Protein AF-A0A531M4K2-F1 (afdb_monomer_lite)

Secondary structure (DSSP, 8-state):
-HHHHHHHHHHHHHTT---S-BTTBSEEEEEEEESSPPP--TTEEEEEEEEETTEEEEEEEEEEEEGGGHHHHHHHHHHTTPEEEEE---

Radius of gyration: 12.54 Å; chains: 1; bounding box: 28×26×33 Å

Sequence (90 aa):
RYQVFTDMIRRLIDKGVSFVEIGGNDEIMVTVLSTDAIAIPEGMRILFSYPLPADPSTRRTGMVVAVRKLHLVLPSLIKAGARLEHVYDY

pLDDT: mean 92.12, std 5.87, range [65.5, 96.88]

Foldseek 3Di:
DQPVVFVVLVVCLVVVDADCAAPPHQKWKWKKKALDDDDADPQKDWPDKAADPVGNSIIIIMIIGGSRCCSPVVVSCVVVVIGTDGIDRD

Structure (mmCIF, N/CA/C/O backbone):
data_AF-A0A531M4K2-F1
#
_entry.id   AF-A0A531M4K2-F1
#
loop_
_atom_site.group_PDB
_atom_site.id
_atom_site.type_symbol
_atom_site.label_atom_id
_atom_site.label_alt_id
_atom_site.label_comp_id
_atom_site.label_asym_id
_atom_site.label_entity_id
_atom_site.label_seq_id
_atom_site.pdbx_PDB_ins_code
_atom_site.Cartn_x
_atom_site.Cartn_y
_atom_site.Cartn_z
_atom_site.occupancy
_atom_site.B_iso_or_equiv
_atom_site.auth_seq_id
_atom_site.auth_comp_id
_atom_site.auth_asym_id
_atom_site.auth_atom_id
_atom_site.pdbx_PDB_model_num
ATOM 1 N N . ARG A 1 1 ? 11.075 10.364 3.795 1.00 65.50 1 ARG A N 1
ATOM 2 C CA . ARG A 1 1 ? 9.971 10.871 4.646 1.00 65.50 1 ARG A CA 1
ATOM 3 C C . ARG A 1 1 ? 8.962 9.764 4.955 1.00 65.50 1 ARG A C 1
ATOM 5 O O . ARG A 1 1 ? 8.807 9.453 6.123 1.00 65.50 1 ARG A O 1
ATOM 12 N N . TYR A 1 2 ? 8.411 9.085 3.944 1.00 79.81 2 TYR A N 1
ATOM 13 C CA . TYR A 1 2 ? 7.421 8.007 4.125 1.00 79.81 2 TYR A CA 1
ATOM 14 C C . TYR A 1 2 ? 7.918 6.736 4.829 1.00 79.81 2 TYR A C 1
ATOM 16 O O . TYR A 1 2 ? 7.106 5.994 5.370 1.00 79.81 2 TYR A O 1
ATOM 24 N N . GLN A 1 3 ? 9.231 6.471 4.854 1.00 86.00 3 GLN A N 1
ATOM 25 C CA . GLN A 1 3 ? 9.767 5.238 5.447 1.00 86.00 3 GLN A CA 1
ATOM 26 C C . GLN A 1 3 ? 9.428 5.105 6.938 1.00 86.00 3 GLN A C 1
ATOM 28 O O . GLN A 1 3 ? 8.928 4.070 7.356 1.00 86.00 3 GLN A O 1
ATOM 33 N N . VAL A 1 4 ? 9.606 6.178 7.719 1.00 91.94 4 VAL A N 1
ATOM 34 C CA . VAL A 1 4 ? 9.308 6.170 9.164 1.00 91.94 4 VAL A CA 1
ATOM 35 C C . VAL A 1 4 ? 7.828 5.881 9.415 1.00 91.94 4 VAL A C 1
ATOM 37 O O . VAL A 1 4 ? 7.489 5.081 10.283 1.00 91.94 4 VAL A O 1
ATOM 40 N N . PHE A 1 5 ? 6.946 6.498 8.626 1.00 93.25 5 PHE A N 1
ATOM 41 C CA . PHE A 1 5 ? 5.508 6.270 8.710 1.00 93.25 5 PHE A CA 1
ATOM 42 C C . PHE A 1 5 ? 5.133 4.835 8.305 1.00 93.25 5 PHE A C 1
ATOM 44 O O . PHE A 1 5 ? 4.410 4.154 9.029 1.00 93.25 5 PHE A O 1
ATOM 51 N N . THR A 1 6 ? 5.698 4.341 7.203 1.00 94.62 6 THR A N 1
ATOM 52 C CA . THR A 1 6 ? 5.501 2.969 6.707 1.00 94.62 6 THR A CA 1
ATOM 53 C C . THR A 1 6 ? 5.907 1.934 7.760 1.00 94.62 6 THR A C 1
ATOM 55 O O . THR A 1 6 ? 5.137 1.021 8.068 1.00 94.62 6 THR A O 1
ATOM 58 N N . ASP A 1 7 ? 7.084 2.105 8.364 1.00 94.31 7 ASP A N 1
ATOM 59 C CA . ASP A 1 7 ? 7.604 1.203 9.393 1.00 94.31 7 ASP A CA 1
ATOM 60 C C . ASP A 1 7 ? 6.743 1.247 10.666 1.00 94.31 7 ASP A C 1
ATOM 62 O O . ASP A 1 7 ? 6.468 0.212 11.279 1.00 94.31 7 ASP A O 1
ATOM 66 N N . MET A 1 8 ? 6.262 2.436 11.047 1.00 95.12 8 MET A N 1
ATOM 67 C CA . MET A 1 8 ? 5.352 2.610 12.178 1.00 95.12 8 MET A CA 1
ATOM 68 C C . MET A 1 8 ? 4.013 1.896 11.950 1.00 95.12 8 MET A C 1
ATOM 70 O O . MET A 1 8 ? 3.578 1.150 12.830 1.00 95.12 8 MET A O 1
ATOM 74 N N . ILE A 1 9 ? 3.380 2.079 10.785 1.00 94.94 9 ILE A N 1
ATOM 75 C CA . ILE A 1 9 ? 2.115 1.412 10.434 1.00 94.94 9 ILE A CA 1
ATOM 76 C C . ILE A 1 9 ? 2.278 -0.104 10.503 1.00 94.94 9 ILE A C 1
ATOM 78 O O . ILE A 1 9 ? 1.478 -0.777 11.155 1.00 94.94 9 ILE A O 1
ATOM 82 N N . ARG A 1 10 ? 3.352 -0.639 9.912 1.00 93.88 10 ARG A N 1
ATOM 83 C CA . ARG A 1 10 ? 3.655 -2.072 9.968 1.00 93.88 10 ARG A CA 1
ATOM 84 C C . ARG A 1 10 ? 3.781 -2.565 11.410 1.00 93.88 10 ARG A C 1
ATOM 86 O O . ARG A 1 10 ? 3.111 -3.519 11.788 1.00 93.88 10 ARG A O 1
ATOM 93 N N . ARG A 1 11 ? 4.570 -1.877 12.242 1.00 95.69 11 ARG A N 1
ATOM 94 C CA . ARG A 1 11 ? 4.778 -2.256 13.648 1.00 95.69 11 ARG A CA 1
ATOM 95 C C . ARG A 1 11 ? 3.489 -2.234 14.472 1.00 95.69 11 ARG A C 1
ATOM 97 O O . ARG A 1 11 ? 3.354 -3.021 15.404 1.00 95.69 11 ARG A O 1
ATOM 104 N N . LEU A 1 12 ? 2.575 -1.308 14.192 1.00 96.44 12 LEU A N 1
ATOM 105 C CA . LEU A 1 12 ? 1.278 -1.242 14.867 1.00 96.44 12 LEU A CA 1
ATOM 106 C C . LEU A 1 12 ? 0.381 -2.416 14.452 1.00 96.44 12 LEU A C 1
ATOM 108 O O . LEU A 1 12 ? -0.188 -3.073 15.321 1.00 96.44 12 LEU A O 1
ATOM 112 N N . ILE A 1 13 ? 0.325 -2.738 13.159 1.00 95.62 13 ILE A N 1
ATOM 113 C CA . ILE A 1 13 ? -0.425 -3.900 12.654 1.00 95.62 13 ILE A CA 1
ATOM 114 C C . ILE A 1 13 ? 0.122 -5.203 13.238 1.00 95.62 13 ILE A C 1
ATOM 116 O O . ILE A 1 13 ? -0.659 -6.033 13.692 1.00 95.62 13 ILE A O 1
ATOM 120 N N . ASP A 1 14 ? 1.447 -5.351 13.321 1.00 93.94 14 ASP A N 1
ATOM 121 C CA . ASP A 1 14 ? 2.095 -6.523 13.930 1.00 93.94 14 ASP A CA 1
ATOM 122 C C . ASP A 1 14 ? 1.727 -6.691 15.421 1.00 93.94 14 ASP A C 1
ATOM 124 O O . ASP A 1 14 ? 1.805 -7.790 15.968 1.00 93.94 14 ASP A O 1
ATOM 128 N N . LYS A 1 15 ? 1.287 -5.616 16.090 1.00 96.19 15 LYS A N 1
ATOM 129 C CA . LYS A 1 15 ? 0.762 -5.632 17.467 1.00 96.19 15 LYS A CA 1
ATOM 130 C C . LYS A 1 15 ? -0.753 -5.855 17.549 1.00 96.19 15 LYS A C 1
ATOM 132 O O . LYS A 1 15 ? -1.316 -5.754 18.636 1.00 96.19 15 LYS A O 1
ATOM 137 N N . GLY A 1 16 ? -1.418 -6.121 16.427 1.00 94.12 16 GLY A N 1
ATOM 138 C CA . GLY A 1 16 ? -2.868 -6.298 16.352 1.00 94.12 16 GLY A CA 1
ATOM 139 C C . GLY A 1 16 ? -3.665 -4.991 16.335 1.00 94.12 16 GLY A C 1
ATOM 140 O O . GLY A 1 16 ? -4.871 -5.018 16.567 1.00 94.12 16 GLY A O 1
ATOM 141 N N . VAL A 1 17 ? -3.026 -3.844 16.079 1.00 96.75 17 VAL A N 1
ATOM 142 C CA . VAL A 1 17 ? -3.730 -2.558 15.987 1.00 96.75 17 VAL A CA 1
ATOM 143 C C . VAL A 1 17 ? -4.454 -2.449 14.646 1.00 96.75 17 VAL A C 1
ATOM 145 O O . VAL A 1 17 ? -3.859 -2.624 13.581 1.00 96.75 17 VAL A O 1
ATOM 148 N N . SER A 1 18 ? -5.735 -2.092 14.708 1.00 95.31 18 SER A N 1
ATOM 149 C CA . SER A 1 18 ? -6.531 -1.635 13.570 1.00 95.31 18 SER A CA 1
ATOM 150 C C . SER A 1 18 ? -6.698 -0.117 13.602 1.00 95.31 18 SER A C 1
ATOM 152 O O . SER A 1 18 ? -6.694 0.495 14.669 1.00 95.31 18 SER A O 1
ATOM 154 N N . PHE A 1 19 ? -6.915 0.483 12.438 1.00 95.25 19 PHE A N 1
ATOM 155 C CA . PHE A 1 19 ? -7.099 1.926 12.288 1.00 95.25 19 PHE A CA 1
ATOM 156 C C . PHE A 1 19 ? -8.546 2.235 11.917 1.00 95.25 19 PHE A C 1
ATOM 158 O O . PHE A 1 19 ? -9.207 1.407 11.298 1.00 95.25 19 PHE A O 1
ATOM 165 N N . VAL A 1 20 ? -9.034 3.420 12.271 1.00 94.75 20 VAL A N 1
ATOM 166 C CA . VAL A 1 20 ? -10.328 3.927 11.781 1.00 94.75 20 VAL A CA 1
ATOM 167 C C . VAL A 1 20 ? -10.079 4.891 10.627 1.00 94.75 20 VAL A C 1
ATOM 169 O O . VAL A 1 20 ? -10.603 4.694 9.534 1.00 94.75 20 VAL A O 1
ATOM 172 N N . GLU A 1 21 ? -9.191 5.853 10.861 1.00 94.00 21 GLU A N 1
ATOM 173 C CA . GLU A 1 21 ? -8.717 6.850 9.907 1.00 94.00 21 GLU A CA 1
ATOM 174 C C . GLU A 1 21 ? -7.224 7.129 10.135 1.00 94.00 21 GLU A C 1
ATOM 176 O O . GLU A 1 21 ? -6.668 6.800 11.189 1.00 94.00 21 GLU A O 1
ATOM 181 N N . ILE A 1 22 ? -6.571 7.729 9.142 1.00 93.69 22 ILE A N 1
ATOM 182 C CA . ILE A 1 22 ? -5.190 8.214 9.230 1.00 93.69 22 ILE A CA 1
ATOM 183 C C . ILE A 1 22 ? -5.180 9.646 8.707 1.00 93.69 22 ILE A C 1
ATOM 185 O O . ILE A 1 22 ? -5.444 9.876 7.530 1.00 93.69 22 ILE A O 1
ATOM 189 N N . GLY A 1 23 ? -4.888 10.610 9.583 1.00 90.88 23 GLY A N 1
ATOM 190 C CA . GLY A 1 23 ? -4.863 12.026 9.201 1.00 90.88 23 GLY A CA 1
ATOM 191 C C . GLY A 1 23 ? -6.212 12.554 8.694 1.00 90.88 23 GLY A C 1
ATOM 192 O O . GLY A 1 23 ? -6.228 13.485 7.903 1.00 90.88 23 GLY A O 1
ATOM 193 N N . GLY A 1 24 ? -7.329 11.946 9.114 1.00 93.94 24 GLY A N 1
ATOM 194 C CA . GLY A 1 24 ? -8.677 12.259 8.621 1.00 93.94 24 GLY A CA 1
ATOM 195 C C . GLY A 1 24 ? -9.074 11.539 7.326 1.00 93.94 24 GLY A C 1
ATOM 196 O O . GLY A 1 24 ? -10.190 11.726 6.851 1.00 93.94 24 GLY A O 1
ATOM 197 N N . ASN A 1 25 ? -8.196 10.706 6.755 1.00 94.56 25 ASN A N 1
ATOM 198 C CA . ASN A 1 25 ? -8.508 9.907 5.572 1.00 94.56 25 ASN A CA 1
ATOM 199 C C . ASN A 1 25 ? -9.075 8.531 5.957 1.00 94.56 25 ASN A C 1
ATOM 201 O O . ASN A 1 25 ? -8.520 7.837 6.817 1.00 94.56 25 ASN A O 1
ATOM 205 N N . ASP A 1 26 ? -10.135 8.103 5.268 1.00 95.44 26 ASP A N 1
ATOM 206 C CA . ASP A 1 26 ? -10.736 6.766 5.374 1.00 95.44 26 ASP A CA 1
ATOM 207 C C . ASP A 1 26 ? -10.165 5.763 4.353 1.00 95.44 26 ASP A C 1
ATOM 209 O O . ASP A 1 26 ? -10.315 4.545 4.508 1.00 95.44 26 ASP A O 1
ATOM 213 N N . GLU A 1 27 ? -9.452 6.270 3.349 1.00 95.62 27 GLU A N 1
ATOM 214 C CA . GLU A 1 27 ? -8.679 5.539 2.354 1.00 95.62 27 GLU A CA 1
ATOM 215 C C . GLU A 1 27 ? -7.229 6.039 2.323 1.00 95.62 27 GLU A C 1
ATOM 217 O O . GLU A 1 27 ? -6.962 7.231 2.457 1.00 95.62 27 GLU A O 1
ATOM 222 N N . ILE A 1 28 ? -6.277 5.130 2.112 1.00 95.81 28 ILE A N 1
ATOM 223 C CA . ILE A 1 28 ? -4.858 5.472 2.008 1.00 95.81 28 ILE A CA 1
ATOM 224 C C . ILE A 1 28 ? -4.224 4.811 0.792 1.00 95.81 28 ILE A C 1
ATOM 226 O O . ILE A 1 28 ? -4.574 3.688 0.415 1.00 95.81 28 ILE A O 1
ATOM 230 N N . MET A 1 29 ? -3.253 5.493 0.192 1.00 96.12 29 MET A N 1
ATOM 231 C CA . MET A 1 29 ? -2.457 4.914 -0.878 1.00 96.12 29 MET A CA 1
ATOM 232 C C . MET A 1 29 ? -1.322 4.060 -0.309 1.00 96.12 29 MET A C 1
ATOM 234 O O . MET A 1 29 ? -0.629 4.445 0.636 1.00 96.12 29 MET A O 1
ATOM 238 N N . VAL A 1 30 ? -1.113 2.904 -0.931 1.00 95.69 30 VAL A N 1
ATOM 239 C CA . VAL A 1 30 ? -0.027 1.970 -0.640 1.00 95.69 30 VAL A CA 1
ATOM 240 C C . VAL A 1 30 ? 0.659 1.585 -1.947 1.00 95.69 30 VAL A C 1
ATOM 242 O O . VAL A 1 30 ? -0.003 1.391 -2.968 1.00 95.69 30 VAL A O 1
ATOM 245 N N . THR A 1 31 ? 1.982 1.438 -1.926 1.00 96.06 31 THR A N 1
ATOM 246 C CA . THR A 1 31 ? 2.719 0.745 -2.988 1.00 96.06 31 THR A CA 1
ATOM 247 C C . THR A 1 31 ? 3.374 -0.518 -2.461 1.00 96.06 31 THR A C 1
ATOM 249 O O . THR A 1 31 ? 3.884 -0.575 -1.339 1.00 96.06 31 THR A O 1
ATOM 252 N N . VAL A 1 32 ? 3.367 -1.548 -3.300 1.00 95.62 32 VAL A N 1
ATOM 253 C CA . VAL A 1 32 ? 4.055 -2.813 -3.050 1.00 95.62 32 VAL A CA 1
ATOM 254 C C . VAL A 1 32 ? 4.869 -3.218 -4.268 1.00 95.62 32 VAL A C 1
ATOM 256 O O . VAL A 1 32 ? 4.581 -2.803 -5.395 1.00 95.62 32 VAL A O 1
ATOM 259 N N . LEU A 1 33 ? 5.864 -4.061 -4.025 1.00 96.38 33 LEU A N 1
ATOM 260 C CA . LEU A 1 33 ? 6.683 -4.705 -5.037 1.00 96.38 33 LEU A CA 1
ATOM 261 C C . LEU A 1 33 ? 6.393 -6.205 -5.047 1.00 96.38 33 LEU A C 1
ATOM 263 O O . LEU A 1 33 ? 6.393 -6.829 -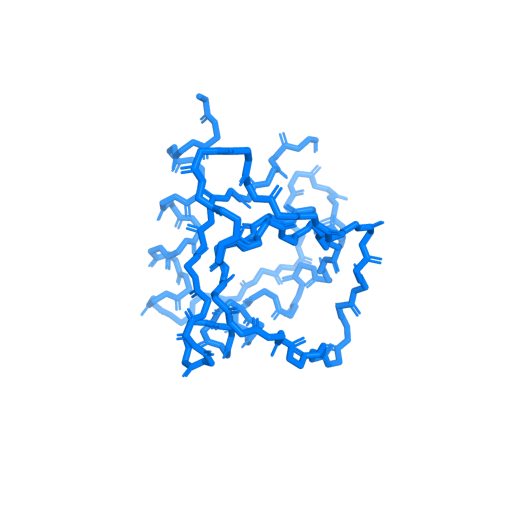3.987 1.00 96.38 33 LEU A O 1
ATOM 267 N N . SER A 1 34 ? 6.156 -6.789 -6.216 1.00 95.38 34 SER A N 1
ATOM 268 C CA . SER A 1 34 ? 5.946 -8.233 -6.364 1.00 95.38 34 SER A CA 1
ATOM 269 C C . SER A 1 34 ? 6.476 -8.741 -7.697 1.00 95.38 34 SER A C 1
ATOM 271 O O . SER A 1 34 ? 6.463 -8.015 -8.690 1.00 95.38 34 SER A O 1
ATOM 273 N N . THR A 1 35 ? 6.934 -9.990 -7.720 1.00 93.25 35 THR A N 1
ATOM 274 C CA . THR A 1 35 ? 7.284 -10.702 -8.958 1.00 93.25 35 THR A CA 1
ATOM 275 C C . THR A 1 35 ? 6.042 -11.264 -9.641 1.00 93.25 35 THR A C 1
ATOM 277 O O . THR A 1 35 ? 5.897 -11.179 -10.857 1.00 93.25 35 THR A O 1
ATOM 280 N N . ASP A 1 36 ? 5.097 -11.758 -8.843 1.00 86.06 36 ASP A N 1
ATOM 281 C CA . ASP A 1 36 ? 3.834 -12.303 -9.324 1.00 86.06 36 ASP A CA 1
ATOM 282 C C . ASP A 1 36 ? 2.708 -11.263 -9.299 1.00 86.06 36 ASP A C 1
ATOM 284 O O . ASP A 1 36 ? 2.766 -10.231 -8.614 1.00 86.06 36 ASP A O 1
ATOM 288 N N . ALA A 1 37 ? 1.648 -11.550 -10.056 1.00 79.62 37 ALA A N 1
ATOM 289 C CA . ALA A 1 37 ? 0.407 -10.798 -9.968 1.00 79.62 37 ALA A CA 1
ATOM 290 C C . ALA A 1 37 ? -0.222 -10.998 -8.582 1.00 79.62 37 ALA A C 1
ATOM 292 O O . ALA A 1 37 ? -0.423 -12.124 -8.131 1.00 79.62 37 ALA A O 1
ATOM 293 N N . ILE A 1 38 ? -0.563 -9.897 -7.916 1.00 81.31 38 ILE A N 1
ATOM 294 C CA . ILE A 1 38 ? -1.192 -9.944 -6.598 1.00 81.31 38 ILE A CA 1
ATOM 295 C C . ILE A 1 38 ? -2.708 -9.965 -6.773 1.00 81.31 38 ILE A C 1
ATOM 297 O O . ILE A 1 38 ? -3.273 -9.105 -7.453 1.00 81.31 38 ILE A O 1
ATOM 301 N N . ALA A 1 39 ? -3.374 -10.921 -6.126 1.00 81.12 39 ALA A N 1
ATOM 302 C CA . ALA A 1 39 ? -4.823 -10.895 -5.994 1.00 81.12 39 ALA A CA 1
ATOM 303 C C . ALA A 1 39 ? -5.257 -9.638 -5.225 1.00 81.12 39 ALA A C 1
ATOM 305 O O . ALA A 1 39 ? -4.641 -9.279 -4.223 1.00 81.12 39 ALA A O 1
ATOM 306 N N . ILE A 1 40 ? -6.322 -8.983 -5.687 1.00 75.31 40 ILE A N 1
ATOM 307 C CA . ILE A 1 40 ? -6.872 -7.779 -5.056 1.00 75.31 40 ILE A CA 1
ATOM 308 C C . ILE A 1 40 ? -7.819 -8.221 -3.931 1.00 75.31 40 ILE A C 1
ATOM 310 O O . ILE A 1 40 ? -8.876 -8.778 -4.236 1.00 75.31 40 ILE A O 1
ATOM 314 N N . PRO A 1 41 ? -7.488 -8.001 -2.644 1.00 74.00 41 PRO A N 1
ATOM 315 C CA . PRO A 1 41 ? -8.404 -8.291 -1.549 1.00 74.00 41 PRO A CA 1
ATOM 316 C C . PRO A 1 41 ? -9.584 -7.309 -1.546 1.00 74.00 41 PRO A C 1
ATOM 318 O O . PRO A 1 41 ? -9.512 -6.205 -2.087 1.00 74.00 41 PRO A O 1
ATOM 321 N N . GLU A 1 42 ? -10.680 -7.677 -0.889 1.00 77.62 42 GLU A N 1
ATOM 322 C CA . GLU A 1 42 ? -11.858 -6.814 -0.791 1.00 77.62 42 GLU A CA 1
ATOM 323 C C . GLU A 1 42 ? -11.548 -5.494 -0.051 1.00 77.62 42 GLU A C 1
ATOM 325 O O . GLU A 1 42 ? -11.027 -5.497 1.065 1.00 77.62 42 GLU A O 1
ATOM 330 N N . GLY A 1 43 ? -11.947 -4.352 -0.623 1.00 76.69 43 GLY A N 1
ATOM 331 C CA . GLY A 1 43 ? -11.642 -3.019 -0.077 1.00 76.69 43 GLY A CA 1
ATOM 332 C C . GLY A 1 43 ? -10.275 -2.465 -0.489 1.00 76.69 43 GLY A C 1
ATOM 333 O O . GLY A 1 43 ? -9.766 -1.544 0.150 1.00 76.69 43 GLY A O 1
ATOM 334 N N . MET A 1 44 ? -9.703 -3.035 -1.549 1.00 87.25 44 M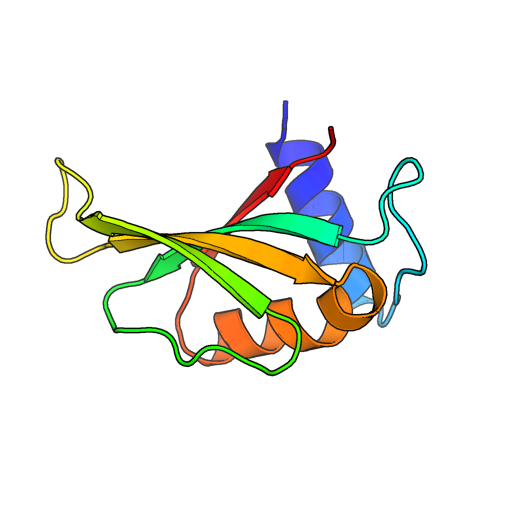ET A N 1
ATOM 335 C CA . MET A 1 44 ? -8.532 -2.533 -2.249 1.00 87.25 44 MET A CA 1
ATOM 336 C C . MET A 1 44 ? -8.893 -2.223 -3.704 1.00 87.25 44 MET A C 1
ATOM 338 O O . MET A 1 44 ? -9.649 -2.956 -4.343 1.00 87.25 44 MET A O 1
ATOM 342 N N . ARG A 1 45 ? -8.313 -1.154 -4.249 1.00 92.19 45 ARG A N 1
ATOM 343 C CA . ARG A 1 45 ? -8.440 -0.790 -5.663 1.00 92.19 45 ARG A CA 1
ATOM 344 C C . ARG A 1 45 ? -7.075 -0.449 -6.235 1.00 92.19 45 ARG A C 1
ATOM 346 O O . ARG A 1 45 ? -6.420 0.478 -5.764 1.00 92.19 45 ARG A O 1
ATOM 353 N N . ILE A 1 46 ? -6.644 -1.187 -7.255 1.00 93.56 46 ILE A N 1
ATOM 354 C CA . ILE A 1 46 ? -5.397 -0.884 -7.968 1.00 93.56 46 ILE A CA 1
ATOM 355 C C . ILE A 1 46 ? -5.564 0.438 -8.726 1.00 93.56 46 ILE A C 1
ATOM 357 O O . ILE A 1 46 ? -6.548 0.634 -9.436 1.00 93.56 46 ILE A O 1
ATOM 361 N N . LEU A 1 47 ? -4.589 1.334 -8.572 1.00 94.94 47 LEU A N 1
ATOM 362 C CA . LEU A 1 47 ? -4.470 2.572 -9.342 1.00 94.94 47 LEU A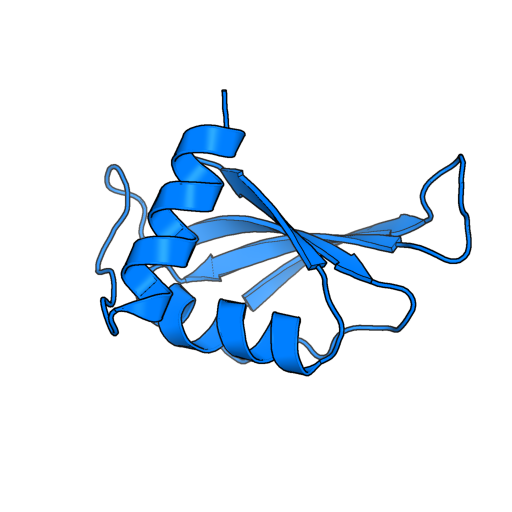 CA 1
ATOM 363 C C . LEU A 1 47 ? -3.536 2.395 -10.539 1.00 94.94 47 LEU A C 1
ATOM 365 O O . LEU A 1 47 ? -3.803 2.909 -11.620 1.00 94.94 47 LEU A O 1
ATOM 369 N N . PHE A 1 48 ? -2.434 1.670 -10.343 1.00 95.00 48 PHE A N 1
ATOM 370 C CA . PHE A 1 48 ? -1.458 1.380 -11.387 1.00 95.00 48 PHE A CA 1
ATOM 371 C C . PHE A 1 48 ? -0.659 0.119 -11.067 1.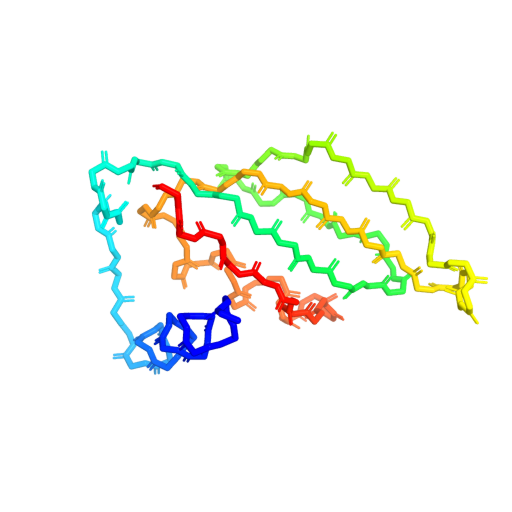00 95.00 48 PHE A C 1
ATOM 373 O O . PHE A 1 48 ? -0.499 -0.264 -9.908 1.00 95.00 48 PHE A O 1
ATOM 380 N N . SER A 1 49 ? -0.091 -0.491 -12.104 1.00 94.75 49 SER A N 1
ATOM 381 C CA . SER A 1 49 ? 0.907 -1.549 -11.975 1.00 94.75 49 SER A CA 1
ATOM 382 C C . SER A 1 49 ? 1.880 -1.480 -13.147 1.00 94.75 49 SER A C 1
ATOM 384 O O . SER A 1 49 ? 1.446 -1.531 -14.298 1.00 94.75 49 SER A O 1
ATOM 386 N N . TYR A 1 50 ? 3.181 -1.389 -12.880 1.00 94.75 50 TYR A N 1
ATOM 387 C CA . TYR A 1 50 ? 4.211 -1.325 -13.921 1.00 94.75 50 TYR A CA 1
ATOM 388 C C . TYR A 1 50 ? 5.490 -2.073 -13.508 1.00 94.75 50 TYR A C 1
ATOM 390 O O . TYR A 1 50 ? 5.790 -2.141 -12.315 1.00 94.75 50 TYR A O 1
ATOM 398 N N . PRO A 1 51 ? 6.242 -2.650 -14.464 1.00 95.75 51 PRO A N 1
ATOM 399 C CA . PRO A 1 51 ? 7.535 -3.275 -14.182 1.00 95.75 51 PRO A CA 1
ATOM 400 C C . PRO A 1 51 ? 8.584 -2.225 -13.789 1.00 95.75 51 PRO A C 1
ATOM 402 O O . PRO A 1 51 ? 8.571 -1.106 -14.308 1.00 95.75 51 PRO A O 1
ATOM 405 N N . LEU A 1 52 ? 9.507 -2.568 -12.889 1.00 94.62 52 LEU A N 1
ATOM 406 C CA . LEU A 1 52 ? 10.622 -1.687 -12.554 1.00 94.62 52 LEU A CA 1
ATOM 407 C C . LEU A 1 52 ? 11.635 -1.652 -13.712 1.00 94.62 52 LEU A C 1
ATOM 409 O O . LEU A 1 52 ? 12.015 -2.707 -14.212 1.00 94.62 52 LEU A O 1
ATOM 413 N N . PRO A 1 53 ? 12.148 -0.473 -14.114 1.00 92.25 53 PRO A N 1
ATOM 414 C CA . PRO A 1 53 ? 13.104 -0.386 -15.222 1.00 92.25 53 PRO A CA 1
ATOM 415 C C . PRO A 1 53 ? 14.395 -1.189 -15.008 1.00 92.25 53 PRO A C 1
ATOM 417 O O . PRO A 1 53 ? 14.939 -1.738 -15.959 1.00 92.25 53 PRO A O 1
ATOM 420 N N . ALA A 1 54 ? 14.883 -1.253 -13.765 1.00 93.25 54 ALA A N 1
ATOM 421 C CA . ALA A 1 54 ? 16.112 -1.967 -13.412 1.00 93.25 54 ALA A CA 1
ATOM 422 C C . ALA A 1 54 ? 15.905 -3.477 -13.191 1.00 93.25 54 ALA A C 1
ATOM 424 O O . ALA A 1 54 ? 16.869 -4.233 -13.226 1.00 93.25 54 ALA A O 1
ATOM 425 N N . ASP A 1 55 ? 14.663 -3.905 -12.956 1.00 93.81 55 ASP A N 1
ATOM 426 C CA . ASP A 1 55 ? 14.293 -5.309 -12.788 1.00 93.81 55 ASP A CA 1
ATOM 427 C C . ASP A 1 55 ? 12.870 -5.527 -13.326 1.00 93.81 55 ASP A C 1
ATOM 429 O O . ASP A 1 55 ? 11.895 -5.398 -12.578 1.00 93.81 55 ASP A O 1
ATOM 433 N N . PRO A 1 56 ? 12.731 -5.854 -14.623 1.00 91.62 56 PRO A N 1
ATOM 434 C CA . PRO A 1 56 ? 11.426 -6.039 -15.248 1.00 91.62 56 PRO A CA 1
ATOM 435 C C . PRO A 1 56 ? 10.621 -7.216 -14.687 1.00 91.62 56 PRO A C 1
ATOM 437 O O . PRO A 1 56 ? 9.416 -7.288 -14.935 1.00 91.62 56 PRO A O 1
ATOM 440 N N . SER A 1 57 ? 11.268 -8.133 -13.953 1.00 93.56 57 SER A N 1
ATOM 441 C CA . SER A 1 57 ? 10.587 -9.240 -13.279 1.00 93.56 57 SER A CA 1
ATOM 442 C C . SER A 1 57 ? 9.823 -8.775 -12.039 1.00 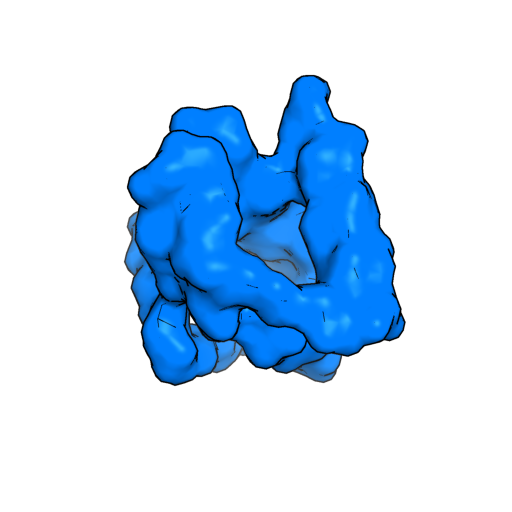93.56 57 SER A C 1
ATOM 444 O O . SER A 1 57 ? 8.829 -9.390 -11.666 1.00 93.56 57 SER A O 1
ATOM 446 N N . THR A 1 58 ? 10.225 -7.646 -11.449 1.00 95.69 58 THR A N 1
ATOM 447 C CA . THR A 1 58 ? 9.541 -7.016 -10.322 1.00 95.69 58 THR A CA 1
ATOM 448 C C . THR A 1 58 ? 8.603 -5.918 -10.810 1.00 95.69 58 THR A C 1
ATOM 450 O O . THR A 1 58 ? 8.971 -5.029 -11.579 1.00 95.69 58 THR A O 1
ATOM 453 N N . ARG A 1 59 ? 7.376 -5.916 -10.298 1.00 95.19 59 ARG A N 1
ATOM 454 C CA . ARG A 1 59 ? 6.366 -4.895 -10.576 1.00 95.19 59 ARG A CA 1
ATOM 455 C C . ARG A 1 59 ? 6.118 -4.036 -9.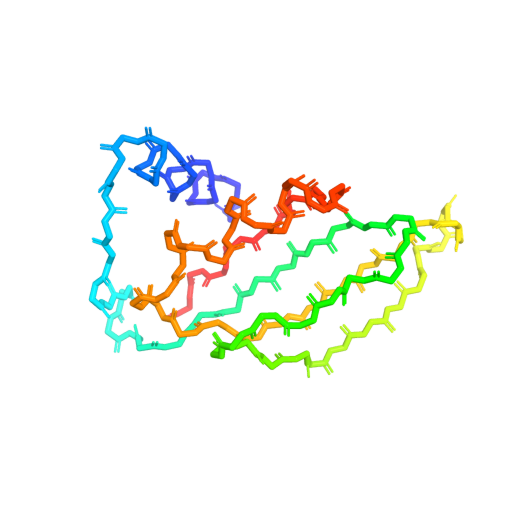352 1.00 95.19 59 ARG A C 1
ATOM 457 O O . ARG A 1 59 ? 5.982 -4.557 -8.250 1.00 95.19 59 ARG A O 1
ATOM 464 N N . ARG A 1 60 ? 5.970 -2.726 -9.559 1.00 96.44 60 ARG A N 1
ATOM 465 C CA . ARG A 1 60 ? 5.375 -1.825 -8.573 1.00 96.44 60 ARG A CA 1
ATOM 466 C C . ARG A 1 60 ? 3.890 -1.703 -8.831 1.00 96.44 60 ARG A C 1
ATOM 468 O O . ARG A 1 60 ? 3.478 -1.292 -9.914 1.00 96.44 60 ARG A O 1
ATOM 475 N N . THR A 1 61 ? 3.104 -2.007 -7.811 1.00 95.62 61 THR A N 1
ATOM 476 C CA . THR A 1 61 ? 1.652 -1.853 -7.845 1.00 95.62 61 THR A CA 1
ATOM 477 C C . THR A 1 61 ? 1.241 -0.830 -6.799 1.00 95.62 61 THR A C 1
ATOM 479 O O . THR A 1 61 ? 1.524 -1.003 -5.614 1.00 95.62 61 THR A O 1
ATOM 482 N N . GLY A 1 62 ? 0.602 0.246 -7.252 1.00 95.62 62 GLY A N 1
ATOM 483 C CA . GLY A 1 62 ? -0.007 1.264 -6.405 1.00 95.62 62 GLY A CA 1
ATOM 484 C C . GLY A 1 62 ? -1.497 1.008 -6.263 1.00 95.62 62 GLY A C 1
ATOM 485 O O . GLY A 1 62 ? -2.181 0.702 -7.242 1.00 95.62 62 GLY A O 1
ATOM 486 N N . MET A 1 63 ? -2.002 1.129 -5.045 1.00 95.19 63 MET A N 1
ATOM 487 C CA . MET A 1 63 ? -3.380 0.806 -4.698 1.00 95.19 63 MET A CA 1
ATOM 488 C C . MET A 1 63 ? -3.912 1.751 -3.632 1.00 95.19 63 MET A C 1
ATOM 490 O O . MET A 1 63 ? -3.154 2.254 -2.807 1.00 95.19 63 MET A O 1
ATOM 494 N N . VAL A 1 64 ? -5.223 1.947 -3.636 1.00 95.88 64 VAL A N 1
ATOM 495 C CA . VAL A 1 64 ? -5.953 2.551 -2.525 1.00 95.88 64 VAL A CA 1
ATOM 496 C C . VAL A 1 64 ? -6.511 1.435 -1.656 1.00 95.88 64 VAL A C 1
ATOM 498 O O . VAL A 1 64 ? -7.025 0.443 -2.180 1.00 95.88 64 VAL A O 1
ATOM 501 N N . VAL A 1 65 ? -6.390 1.592 -0.342 1.00 95.38 65 VAL A N 1
ATOM 502 C CA . VAL A 1 65 ? -6.890 0.649 0.657 1.00 95.38 65 VAL A CA 1
ATOM 503 C C . VAL A 1 65 ? -7.743 1.407 1.661 1.00 95.38 65 VAL A C 1
ATOM 505 O O . VAL A 1 65 ? -7.309 2.429 2.190 1.00 95.38 65 VAL A O 1
ATOM 508 N N . ALA A 1 66 ? -8.925 0.880 1.978 1.00 95.50 66 ALA A N 1
ATOM 509 C CA . ALA A 1 66 ? -9.702 1.389 3.103 1.00 95.50 66 ALA A CA 1
ATOM 510 C C . ALA A 1 66 ? -8.879 1.270 4.399 1.00 95.50 66 ALA A C 1
ATOM 512 O O . ALA A 1 66 ? -8.451 0.170 4.761 1.00 95.50 66 ALA A O 1
ATOM 513 N N . VAL A 1 67 ? -8.694 2.370 5.131 1.00 95.56 67 VAL A N 1
ATOM 514 C CA . VAL A 1 67 ? -7.843 2.438 6.332 1.00 95.56 67 VAL A CA 1
ATOM 515 C C . VAL A 1 67 ? -8.255 1.393 7.369 1.00 95.56 67 VAL A C 1
ATOM 517 O O . VAL A 1 67 ? -7.417 0.644 7.878 1.00 95.56 67 VAL A O 1
ATOM 520 N N . ARG A 1 68 ? -9.566 1.227 7.571 1.00 95.38 68 ARG A N 1
ATOM 521 C CA . ARG A 1 68 ? -10.148 0.189 8.439 1.00 95.38 68 ARG A CA 1
ATOM 522 C C . ARG A 1 68 ? -9.758 -1.244 8.087 1.00 95.38 68 ARG A C 1
ATOM 524 O O . ARG A 1 68 ? -9.783 -2.111 8.953 1.00 95.38 68 ARG A O 1
ATOM 531 N N . LYS A 1 69 ? -9.366 -1.510 6.840 1.00 94.88 69 LYS A N 1
ATOM 532 C CA . LYS A 1 69 ? -8.952 -2.834 6.359 1.00 94.88 69 LYS A CA 1
ATOM 533 C C . LYS A 1 69 ? -7.432 -3.001 6.257 1.00 94.88 69 LYS A C 1
ATOM 535 O O . LYS A 1 69 ? -6.985 -4.111 5.980 1.00 94.88 69 LYS A O 1
ATOM 540 N N . LEU A 1 70 ? -6.619 -1.972 6.530 1.00 94.00 70 LEU A N 1
ATOM 541 C CA . LEU A 1 70 ? -5.151 -2.052 6.407 1.00 94.00 70 LEU A CA 1
ATOM 542 C C . LEU A 1 70 ? -4.533 -3.209 7.197 1.00 94.00 70 LEU A C 1
ATOM 544 O O . LEU A 1 70 ? -3.664 -3.908 6.680 1.00 94.00 70 LEU A O 1
ATOM 548 N N . HIS A 1 71 ? -5.020 -3.434 8.419 1.00 94.44 71 HIS A N 1
ATOM 549 C CA . HIS A 1 71 ? -4.550 -4.502 9.304 1.00 94.44 71 HIS A CA 1
ATOM 550 C C . HIS A 1 71 ? -4.831 -5.919 8.770 1.00 94.44 71 HIS A C 1
ATOM 552 O O . HIS A 1 71 ? -4.187 -6.868 9.201 1.00 94.44 71 HIS A O 1
ATOM 558 N N . LEU A 1 72 ? -5.751 -6.068 7.811 1.00 93.56 72 LEU A N 1
ATOM 559 C CA . LEU A 1 72 ? -6.042 -7.331 7.123 1.00 93.56 72 LEU A CA 1
ATOM 560 C C . LEU A 1 72 ? -5.311 -7.416 5.780 1.00 93.56 72 LEU A C 1
ATOM 562 O O . LEU A 1 72 ? -4.746 -8.453 5.426 1.00 93.56 72 LEU A O 1
ATOM 566 N N . VAL A 1 73 ? -5.316 -6.313 5.028 1.00 92.19 73 VAL A N 1
ATOM 567 C CA . VAL A 1 73 ? -4.783 -6.251 3.663 1.00 92.19 73 VAL A CA 1
ATOM 568 C C . VAL A 1 73 ? -3.263 -6.372 3.660 1.00 92.19 73 VAL A C 1
ATOM 570 O O . VAL A 1 73 ? -2.737 -7.211 2.933 1.00 92.19 73 VAL A O 1
ATOM 573 N N . LEU A 1 74 ? -2.545 -5.602 4.487 1.00 92.19 74 LEU A N 1
ATOM 574 C CA . LEU A 1 74 ? -1.078 -5.607 4.464 1.00 92.19 74 LEU A CA 1
ATOM 575 C C . LEU A 1 74 ? -0.481 -6.989 4.792 1.00 92.19 74 LEU A C 1
ATOM 577 O O . LEU A 1 74 ? 0.344 -7.460 4.006 1.00 92.19 74 LEU A O 1
ATOM 581 N N . PRO A 1 75 ? -0.911 -7.702 5.853 1.00 92.50 75 PRO A N 1
ATOM 582 C CA . PRO A 1 75 ? -0.430 -9.061 6.102 1.00 92.50 75 PRO A CA 1
ATOM 583 C C . PRO A 1 75 ? -0.780 -10.041 4.978 1.00 92.50 75 PRO A C 1
ATOM 585 O O . PRO A 1 75 ? 0.032 -10.900 4.640 1.00 92.50 75 PRO A O 1
ATOM 588 N N . SER A 1 76 ? -1.961 -9.902 4.366 1.00 91.25 76 SER A N 1
ATOM 589 C CA . SER A 1 76 ? -2.387 -10.763 3.255 1.00 91.25 76 SER A CA 1
ATOM 590 C C . SER A 1 76 ? -1.510 -10.575 2.014 1.00 91.25 76 SER A C 1
ATOM 592 O O . SER A 1 76 ? -1.106 -11.560 1.401 1.00 91.25 76 SER A O 1
ATOM 594 N N . LEU A 1 77 ? -1.157 -9.329 1.681 1.00 90.69 77 LEU A N 1
ATOM 595 C CA . LEU A 1 77 ? -0.236 -9.008 0.586 1.00 90.69 77 LEU A CA 1
ATOM 596 C C . LEU A 1 77 ? 1.160 -9.586 0.848 1.00 90.69 77 LEU A C 1
ATOM 598 O O . LEU A 1 77 ? 1.744 -10.205 -0.039 1.00 90.69 77 LEU A O 1
ATOM 602 N N . ILE A 1 78 ? 1.667 -9.447 2.077 1.00 91.31 78 ILE A N 1
ATOM 603 C CA . ILE A 1 78 ? 2.972 -9.997 2.472 1.00 91.31 78 ILE A CA 1
ATOM 604 C C . ILE A 1 78 ? 2.973 -11.525 2.379 1.00 91.31 78 ILE A C 1
ATOM 606 O O . ILE A 1 78 ? 3.904 -12.114 1.832 1.00 91.31 78 ILE A O 1
ATOM 610 N N . LYS A 1 79 ? 1.906 -12.179 2.848 1.00 91.25 79 LYS A N 1
ATOM 611 C CA . LYS A 1 79 ? 1.737 -13.634 2.736 1.00 91.25 79 LYS A CA 1
ATOM 612 C C . LYS A 1 79 ? 1.657 -14.104 1.278 1.00 91.25 79 LYS A C 1
ATOM 614 O O . LYS A 1 79 ? 2.083 -15.215 0.985 1.00 91.25 79 LYS A O 1
ATOM 619 N N . ALA A 1 80 ? 1.149 -13.263 0.378 1.00 89.62 80 ALA A N 1
ATOM 620 C CA . ALA A 1 80 ? 1.120 -13.507 -1.063 1.00 89.62 80 ALA A CA 1
ATOM 621 C C . ALA A 1 80 ? 2.457 -13.201 -1.773 1.00 89.62 80 ALA A C 1
ATOM 623 O O . ALA A 1 80 ? 2.516 -13.249 -2.997 1.00 89.62 80 ALA A O 1
ATOM 624 N N . GLY A 1 81 ? 3.524 -12.878 -1.033 1.00 91.38 81 GLY A N 1
ATOM 625 C CA . GLY A 1 81 ? 4.857 -12.626 -1.588 1.00 91.38 81 GLY A CA 1
ATOM 626 C C . GLY A 1 81 ? 5.116 -11.175 -1.999 1.00 91.38 81 GLY A C 1
ATOM 627 O O . GLY A 1 81 ? 6.193 -10.868 -2.507 1.00 91.38 81 GLY A O 1
ATOM 628 N N . ALA A 1 82 ? 4.175 -10.258 -1.760 1.00 93.94 82 ALA A N 1
ATOM 629 C CA . ALA A 1 82 ? 4.401 -8.842 -2.007 1.00 93.94 82 ALA A CA 1
ATOM 630 C C . ALA A 1 82 ? 5.250 -8.214 -0.894 1.00 93.94 82 ALA A C 1
ATOM 632 O O . ALA A 1 82 ? 5.050 -8.450 0.297 1.00 93.94 82 ALA A O 1
ATOM 633 N N . ARG A 1 83 ? 6.169 -7.329 -1.267 1.00 94.75 83 ARG A N 1
ATOM 634 C CA . ARG A 1 83 ? 6.932 -6.508 -0.333 1.00 94.75 83 ARG A CA 1
ATOM 635 C C . ARG A 1 83 ? 6.313 -5.123 -0.251 1.00 94.75 83 ARG A C 1
ATOM 637 O O . ARG A 1 83 ? 6.259 -4.414 -1.253 1.00 94.75 83 ARG A O 1
ATOM 644 N N . LEU A 1 84 ? 5.891 -4.722 0.947 1.00 94.81 84 LEU A N 1
ATOM 645 C CA . LEU A 1 84 ? 5.462 -3.349 1.202 1.00 94.81 84 LEU A CA 1
ATOM 646 C C . LEU A 1 84 ? 6.601 -2.381 0.868 1.00 94.81 84 LEU A C 1
ATOM 648 O O . LEU A 1 84 ? 7.731 -2.563 1.326 1.00 94.81 84 LEU A O 1
ATOM 652 N N . GLU A 1 85 ? 6.295 -1.377 0.056 1.00 95.06 85 GLU A N 1
ATOM 653 C CA . GLU A 1 85 ? 7.230 -0.323 -0.304 1.00 95.06 85 GLU A CA 1
ATOM 654 C C . GLU A 1 85 ? 6.910 0.944 0.488 1.00 95.06 85 GLU A C 1
ATOM 656 O O . GLU A 1 85 ? 7.715 1.344 1.328 1.00 95.06 85 GLU A O 1
ATOM 661 N N . HIS A 1 86 ? 5.719 1.521 0.296 1.00 96.88 86 HIS A N 1
ATOM 662 C CA . HIS A 1 86 ? 5.302 2.732 1.000 1.00 96.88 86 HIS A CA 1
ATOM 663 C C . HIS A 1 86 ? 3.830 2.704 1.399 1.00 96.88 86 HIS A C 1
ATOM 665 O O . HIS A 1 86 ? 2.975 2.235 0.650 1.00 96.88 86 HIS A O 1
ATOM 671 N N . VAL A 1 87 ? 3.544 3.284 2.564 1.00 95.56 87 VAL A N 1
ATOM 672 C CA . VAL A 1 87 ? 2.228 3.820 2.925 1.00 95.56 87 VAL A CA 1
ATOM 673 C C . VAL A 1 87 ? 2.343 5.345 2.881 1.00 95.56 87 VAL A C 1
ATOM 675 O O . VAL A 1 87 ? 3.292 5.898 3.439 1.00 95.56 87 VAL A O 1
ATOM 678 N N . TYR A 1 88 ? 1.424 6.018 2.192 1.00 94.38 88 TYR A N 1
ATOM 679 C CA . TYR A 1 88 ? 1.502 7.460 1.947 1.00 94.38 88 TYR A CA 1
ATOM 680 C C . TYR A 1 88 ? 0.620 8.228 2.939 1.00 94.38 88 TYR A C 1
ATOM 682 O O . TYR A 1 88 ? -0.594 8.069 2.910 1.00 94.38 88 TYR A O 1
ATOM 690 N N . ASP A 1 89 ? 1.220 9.063 3.791 1.00 86.31 89 ASP A N 1
ATOM 691 C CA . ASP A 1 89 ? 0.522 10.015 4.662 1.00 86.31 89 ASP A CA 1
ATOM 692 C C . ASP A 1 89 ? 0.357 11.361 3.937 1.00 86.31 89 ASP A C 1
ATOM 694 O O . ASP A 1 89 ? 1.300 12.148 3.825 1.00 86.31 89 ASP A O 1
ATOM 698 N N . TYR A 1 90 ? -0.830 11.596 3.379 1.00 83.38 90 TYR A N 1
ATOM 699 C CA . TYR A 1 90 ? -1.202 12.855 2.728 1.00 83.38 90 TYR A CA 1
ATOM 700 C C . TYR A 1 90 ? -2.329 13.565 3.471 1.00 83.38 90 TYR A C 1
ATOM 702 O O . TYR A 1 90 ? -3.151 12.871 4.115 1.00 83.38 90 TYR A O 1
#